Protein AF-A0A7X8HR32-F1 (afdb_monomer)

Foldseek 3Di:
DPPPDPLVVLVVVLVVCVVCVVVDDPVCNVVSVVVSVVSVVVSVVVVVVVVVVPPPPPDCPDDDDDDFPLVVLVVVLVVVVVVLVPPDCPCVVCVVVVVVVNVVSVLVSVLVNLCRVPVCLLVDLVSLVVSLVSNCVPDDPVVSVVSVVVSVVVVVVNVPDDDD

Radius of gyration: 27.36 Å; Cα contacts (8 Å, |Δi|>4): 52; chains: 1; bounding box: 66×44×70 Å

Mean predicted aligned error: 16.66 Å

pLDDT: mean 74.97, std 13.84, range [36.94, 95.81]

Solvent-accessible surface area (backbone atoms only — not comparable to full-atom values): 9835 Å² total; per-residue (Å²): 134,93,75,84,76,59,59,72,64,50,52,51,52,52,52,51,47,66,69,53,49,83,77,50,65,74,85,49,48,66,59,52,52,52,51,52,54,52,51,54,50,49,55,51,50,49,54,52,52,52,57,66,66,54,72,82,66,88,63,91,82,74,83,82,90,65,98,45,57,47,61,49,51,50,54,54,52,49,56,54,50,53,54,64,70,68,54,75,90,78,60,80,83,50,54,65,61,49,53,55,49,49,53,54,48,51,40,53,54,59,45,44,36,56,48,61,74,33,76,60,30,82,75,32,77,69,38,46,49,56,42,44,56,46,67,39,59,95,54,56,71,78,57,38,51,54,52,51,50,53,51,52,51,54,49,51,57,52,76,70,47,80,88,125

Secondary structure (DSSP, 8-state):
------HHHHHHHHHHHHHHGGGS-GGGHHHHHHHHHHHHHHHHHHHHHHHHH--------SPPP-SSHHHHHHHHHHHHHHHHHHS-TT-TTSHHHHHHHHHHHHHHHHHHHHHHH-GGGGGSHHHHHHHHHHHHTT--HHHHHHHHHHHHHHHHHHHTS---

Structure (mmCIF, N/CA/C/O backbone):
data_AF-A0A7X8HR32-F1
#
_entry.id   AF-A0A7X8HR32-F1
#
loop_
_atom_site.group_PDB
_atom_site.id
_atom_site.type_symbol
_atom_site.label_atom_id
_atom_site.label_alt_id
_atom_site.label_comp_id
_atom_site.label_asym_id
_atom_site.label_entity_id
_atom_site.label_seq_id
_atom_site.pdbx_PDB_ins_code
_atom_site.Cartn_x
_atom_site.Cartn_y
_atom_site.Cartn_z
_atom_site.occupancy
_atom_site.B_iso_or_equiv
_atom_site.auth_seq_id
_atom_site.auth_comp_id
_atom_site.auth_asym_id
_atom_site.auth_atom_id
_atom_site.pdbx_PDB_model_num
ATOM 1 N N . MET A 1 1 ? 22.978 -17.941 -15.665 1.00 37.44 1 MET A N 1
ATOM 2 C CA . MET A 1 1 ? 23.272 -16.498 -15.813 1.00 37.44 1 MET A CA 1
ATOM 3 C C . MET A 1 1 ? 22.385 -15.716 -14.851 1.00 37.44 1 MET A C 1
ATOM 5 O O . MET A 1 1 ? 21.182 -15.670 -15.068 1.00 37.44 1 MET A O 1
ATOM 9 N N . LYS A 1 2 ? 22.943 -15.162 -13.765 1.00 42.12 2 LYS A N 1
ATOM 10 C CA . LYS A 1 2 ? 22.246 -14.190 -12.903 1.00 42.12 2 LYS A CA 1
ATOM 11 C C . LYS A 1 2 ? 22.289 -12.828 -13.604 1.00 42.12 2 LYS A C 1
ATOM 13 O O . LYS A 1 2 ? 23.209 -12.053 -13.385 1.00 42.12 2 LYS A O 1
ATOM 18 N N . GLY A 1 3 ? 21.352 -12.585 -14.514 1.00 53.69 3 GLY A N 1
ATOM 19 C CA . GLY A 1 3 ? 21.082 -11.243 -15.023 1.00 53.69 3 GLY A CA 1
ATOM 20 C C . GLY A 1 3 ? 19.914 -10.682 -14.232 1.00 53.69 3 GLY A C 1
ATOM 21 O O . GLY A 1 3 ? 18.776 -10.970 -14.582 1.00 53.69 3 GLY A O 1
ATOM 22 N N . ASN A 1 4 ? 20.186 -9.978 -13.133 1.00 67.25 4 ASN A N 1
ATOM 23 C CA . ASN A 1 4 ? 19.127 -9.305 -12.388 1.00 67.25 4 ASN A CA 1
ATOM 24 C C . ASN A 1 4 ? 18.669 -8.110 -13.236 1.00 67.25 4 ASN A C 1
ATOM 26 O O . ASN A 1 4 ? 19.478 -7.228 -13.530 1.00 67.25 4 ASN A O 1
ATOM 30 N N . ILE A 1 5 ? 17.430 -8.131 -13.731 1.00 70.62 5 ILE A N 1
ATOM 31 C CA . ILE A 1 5 ? 16.900 -7.024 -14.529 1.00 70.62 5 ILE A CA 1
ATOM 32 C C . ILE A 1 5 ? 16.500 -5.928 -13.551 1.00 70.62 5 ILE A C 1
ATOM 34 O O . ILE A 1 5 ? 15.572 -6.106 -12.770 1.00 70.62 5 ILE A O 1
ATOM 38 N N . ASP A 1 6 ? 17.169 -4.780 -13.621 1.00 84.50 6 ASP A N 1
ATOM 39 C CA . ASP A 1 6 ? 16.741 -3.598 -12.879 1.00 84.50 6 ASP A CA 1
ATOM 40 C C . ASP A 1 6 ? 15.460 -3.039 -13.520 1.00 84.50 6 ASP A C 1
ATOM 42 O O . ASP A 1 6 ? 15.493 -2.337 -14.542 1.00 84.50 6 ASP A O 1
ATOM 46 N N . ILE A 1 7 ? 14.313 -3.430 -12.961 1.00 85.56 7 ILE A N 1
ATOM 47 C CA . ILE A 1 7 ? 12.989 -3.069 -13.471 1.00 85.56 7 ILE A CA 1
ATOM 48 C C . ILE A 1 7 ? 12.773 -1.543 -13.433 1.00 85.56 7 ILE A C 1
ATOM 50 O O . ILE A 1 7 ? 12.407 -0.995 -14.482 1.00 85.56 7 ILE A O 1
ATOM 54 N N . PRO A 1 8 ? 13.040 -0.822 -12.319 1.00 85.56 8 PRO A N 1
ATOM 55 C CA . PRO A 1 8 ? 12.886 0.635 -12.267 1.00 85.56 8 PRO A CA 1
ATOM 56 C C . PRO A 1 8 ? 13.692 1.381 -13.338 1.00 85.56 8 PRO A C 1
ATOM 58 O O . PRO A 1 8 ? 13.142 2.210 -14.075 1.00 85.56 8 PRO A O 1
ATOM 61 N N . ILE A 1 9 ? 14.981 1.062 -13.485 1.00 87.50 9 ILE A N 1
ATOM 62 C CA . ILE A 1 9 ? 15.851 1.722 -14.464 1.00 87.50 9 ILE A CA 1
ATOM 63 C C . ILE A 1 9 ? 15.400 1.397 -15.892 1.00 87.50 9 ILE A C 1
ATOM 65 O O . ILE A 1 9 ? 15.378 2.278 -16.760 1.00 87.50 9 ILE A O 1
ATOM 69 N N . THR A 1 10 ? 15.013 0.149 -16.158 1.00 87.62 10 THR A N 1
ATOM 70 C CA . THR A 1 10 ? 14.585 -0.281 -17.498 1.00 87.62 10 THR A CA 1
ATOM 71 C C . THR A 1 10 ? 13.274 0.393 -17.913 1.00 87.62 10 THR A C 1
ATOM 73 O O . THR A 1 10 ? 13.163 0.875 -19.044 1.00 87.62 10 THR A O 1
ATOM 76 N N . LEU A 1 11 ? 12.308 0.524 -16.998 1.00 90.88 11 LEU A N 1
ATOM 77 C CA . LEU A 1 11 ? 11.069 1.271 -17.236 1.00 90.88 11 LEU A CA 1
ATOM 78 C C . LEU A 1 11 ? 11.337 2.752 -17.532 1.00 90.88 11 LEU A C 1
ATOM 80 O O . LEU A 1 11 ? 10.715 3.325 -18.433 1.00 90.88 11 LEU A O 1
ATOM 84 N N . ASN A 1 12 ? 12.293 3.367 -16.830 1.00 90.56 12 ASN A N 1
ATOM 85 C CA . ASN A 1 12 ? 12.684 4.747 -17.102 1.00 90.56 12 ASN A CA 1
ATOM 86 C C . ASN A 1 12 ? 13.273 4.903 -18.518 1.00 90.56 12 ASN A C 1
ATOM 88 O O . ASN A 1 12 ? 12.881 5.807 -19.257 1.00 90.56 12 ASN A O 1
ATOM 92 N N . LYS A 1 13 ? 14.140 3.977 -18.950 1.00 91.69 13 LYS A N 1
ATOM 93 C CA . LYS A 1 13 ? 14.691 3.968 -20.319 1.00 91.69 13 LYS A CA 1
ATOM 94 C C . LYS A 1 13 ? 13.598 3.809 -21.381 1.00 91.69 13 LYS A C 1
ATOM 96 O O . LYS A 1 13 ? 13.599 4.555 -22.357 1.00 91.69 13 LYS A O 1
ATOM 101 N N . ILE A 1 14 ? 12.629 2.913 -21.172 1.00 93.56 14 ILE A N 1
ATOM 102 C CA . ILE A 1 14 ? 11.459 2.755 -22.058 1.00 93.56 14 ILE A CA 1
ATOM 103 C C . ILE A 1 14 ? 10.684 4.072 -22.180 1.00 93.56 14 ILE A C 1
ATOM 105 O O . ILE A 1 14 ? 10.334 4.482 -23.287 1.00 93.56 14 ILE A O 1
ATOM 109 N N . ARG A 1 15 ? 10.438 4.761 -21.057 1.00 95.75 15 ARG A N 1
ATOM 110 C CA . ARG A 1 15 ? 9.725 6.047 -21.037 1.00 95.75 15 ARG A CA 1
ATOM 111 C C . ARG A 1 15 ? 10.462 7.115 -21.843 1.00 95.75 15 ARG A C 1
ATOM 113 O O . ARG A 1 15 ? 9.834 7.813 -22.637 1.00 95.75 15 ARG A O 1
ATOM 120 N N . VAL A 1 16 ? 11.779 7.222 -21.667 1.00 93.62 16 VAL A N 1
ATOM 121 C CA . VAL A 1 16 ? 12.616 8.157 -22.431 1.00 93.62 16 VAL A CA 1
ATOM 122 C C . VAL A 1 16 ? 12.545 7.837 -23.921 1.00 93.62 16 VAL A C 1
ATOM 124 O O . VAL A 1 16 ? 12.231 8.729 -24.704 1.00 93.62 16 VAL A O 1
ATOM 127 N N . VAL A 1 17 ? 12.738 6.572 -24.311 1.00 94.06 17 VAL A N 1
ATOM 128 C CA . VAL A 1 17 ? 12.683 6.137 -25.717 1.00 94.06 17 VAL A CA 1
ATOM 129 C C . VAL A 1 17 ? 11.317 6.416 -26.344 1.00 94.06 17 VAL A C 1
ATOM 131 O O . VAL A 1 17 ? 11.268 6.912 -27.461 1.00 94.06 17 VAL A O 1
ATOM 134 N N . LYS A 1 18 ? 10.202 6.190 -25.639 1.00 94.75 18 LYS A N 1
ATOM 135 C CA . LYS A 1 18 ? 8.861 6.553 -26.138 1.00 94.75 18 LYS A CA 1
ATOM 136 C C . LYS A 1 18 ? 8.680 8.061 -26.328 1.00 94.75 18 LYS A C 1
ATOM 138 O O . LYS A 1 18 ? 7.942 8.468 -27.218 1.00 94.75 18 LYS A O 1
ATOM 143 N N . ARG A 1 19 ? 9.344 8.884 -25.509 1.00 95.81 19 ARG A N 1
ATOM 144 C CA . ARG A 1 19 ? 9.278 10.350 -25.595 1.00 95.81 19 ARG A CA 1
ATOM 145 C C . ARG A 1 19 ? 10.095 10.897 -26.761 1.00 95.81 19 ARG A C 1
ATOM 147 O O . ARG A 1 19 ? 9.628 11.797 -27.445 1.00 95.81 19 ARG A O 1
ATOM 154 N N . ILE A 1 20 ? 11.298 10.362 -26.977 1.00 94.81 20 ILE A N 1
ATOM 155 C CA . ILE A 1 20 ? 12.184 10.810 -28.063 1.00 94.81 20 ILE A CA 1
ATOM 156 C C . ILE A 1 20 ? 11.903 10.094 -29.391 1.00 94.81 20 ILE A C 1
ATOM 158 O O . ILE A 1 20 ? 12.216 10.622 -30.450 1.00 94.81 20 ILE A O 1
ATOM 162 N N . GLY A 1 21 ? 11.294 8.908 -29.344 1.00 89.88 21 GLY A N 1
ATOM 163 C CA . GLY A 1 21 ? 11.046 8.026 -30.484 1.00 89.88 21 GLY A CA 1
ATOM 164 C C . GLY A 1 21 ? 10.331 8.682 -31.669 1.00 89.88 21 GLY A C 1
ATOM 165 O O . GLY A 1 21 ? 10.781 8.474 -32.789 1.00 89.88 21 GLY A O 1
ATOM 166 N N . PRO A 1 22 ? 9.292 9.518 -31.468 1.00 95.12 22 PRO A N 1
ATOM 167 C CA . PRO A 1 22 ? 8.626 10.226 -32.565 1.00 95.12 22 PRO A CA 1
ATOM 168 C C . PRO A 1 22 ? 9.516 11.207 -33.342 1.00 95.12 22 PRO A C 1
ATOM 170 O O . PRO A 1 22 ? 9.154 11.597 -34.448 1.00 95.12 22 PRO A O 1
ATOM 173 N N . TYR A 1 23 ? 10.651 11.624 -32.768 1.00 95.56 23 TYR A N 1
ATOM 174 C CA . TYR A 1 23 ? 11.611 12.528 -33.406 1.00 95.56 23 TYR A CA 1
ATOM 175 C C . TYR A 1 23 ? 12.698 11.783 -34.199 1.00 95.56 23 TYR A C 1
ATOM 177 O O . TYR A 1 23 ? 13.524 12.425 -34.847 1.00 95.56 23 TYR A O 1
ATOM 185 N N . PHE A 1 24 ? 12.722 10.444 -34.160 1.00 92.44 24 PHE A N 1
ATOM 186 C CA . PHE A 1 24 ? 13.627 9.650 -34.990 1.00 92.44 24 PHE A CA 1
ATOM 187 C C . PHE A 1 24 ? 13.150 9.605 -36.452 1.00 92.44 24 PHE A C 1
ATOM 189 O O . PHE A 1 24 ? 11.958 9.758 -36.730 1.00 92.44 24 PHE A O 1
ATOM 196 N N . PRO A 1 25 ? 14.055 9.357 -37.416 1.00 95.25 25 PRO A N 1
ATOM 197 C CA . PRO A 1 25 ? 13.654 9.105 -38.794 1.00 95.25 25 PRO A CA 1
ATOM 198 C C . PRO A 1 25 ? 12.705 7.899 -38.888 1.00 95.25 25 PRO A C 1
ATOM 200 O O . PRO A 1 25 ? 12.881 6.892 -38.195 1.00 95.25 25 PRO A O 1
ATOM 203 N N . ARG A 1 26 ? 11.703 7.983 -39.776 1.00 93.12 26 ARG A N 1
ATOM 204 C CA . ARG A 1 26 ? 10.608 6.993 -39.872 1.00 93.12 26 ARG A CA 1
ATOM 205 C C . ARG A 1 26 ? 11.091 5.562 -40.109 1.00 93.12 26 ARG A C 1
ATOM 207 O O . ARG A 1 26 ? 10.453 4.622 -39.643 1.00 93.12 26 ARG A O 1
ATOM 214 N N . GLU A 1 27 ? 12.212 5.398 -40.801 1.00 94.38 27 GLU A N 1
ATOM 215 C CA . GLU A 1 27 ? 12.866 4.107 -41.051 1.00 94.38 27 GLU A CA 1
ATOM 216 C C . GLU A 1 27 ? 13.273 3.359 -39.771 1.00 94.38 27 GLU A C 1
ATOM 218 O O . GLU A 1 27 ? 13.280 2.129 -39.758 1.00 94.38 27 GLU A O 1
ATOM 223 N N . PHE A 1 28 ? 13.530 4.071 -38.668 1.00 91.44 28 PHE A N 1
ATOM 224 C CA . PHE A 1 28 ? 13.880 3.460 -37.384 1.00 91.44 28 PHE A CA 1
ATOM 225 C C . PHE A 1 28 ? 12.658 3.069 -36.548 1.00 91.44 28 PHE A C 1
ATOM 227 O O . PHE A 1 28 ? 12.782 2.238 -35.644 1.00 91.44 28 PHE A O 1
ATOM 234 N N . HIS A 1 29 ? 11.466 3.604 -36.842 1.00 91.69 29 HIS A N 1
ATOM 235 C CA . HIS A 1 29 ? 10.257 3.334 -36.056 1.00 91.69 29 HIS A CA 1
ATOM 236 C C . HIS A 1 29 ? 9.926 1.837 -35.923 1.00 91.69 29 HIS A C 1
ATOM 238 O O . HIS A 1 29 ? 9.623 1.411 -34.807 1.00 91.69 29 HIS A O 1
ATOM 244 N N . PRO A 1 30 ? 10.004 0.999 -36.980 1.00 94.44 30 PRO A N 1
ATOM 245 C CA . PRO A 1 30 ? 9.709 -0.428 -36.856 1.00 94.44 30 PRO A CA 1
ATOM 246 C C . PRO A 1 30 ? 10.642 -1.139 -35.869 1.00 94.44 30 PRO A C 1
ATOM 248 O O . PRO A 1 30 ? 10.189 -1.943 -35.052 1.00 94.44 30 PRO A O 1
ATOM 251 N N . ILE A 1 31 ? 11.937 -0.813 -35.907 1.00 93.94 31 ILE A N 1
ATOM 252 C CA . ILE A 1 31 ? 12.955 -1.415 -35.037 1.00 93.94 31 ILE A CA 1
ATOM 253 C C . ILE A 1 31 ? 12.769 -0.935 -33.595 1.00 93.94 31 ILE A C 1
ATOM 255 O O . ILE A 1 31 ? 12.774 -1.754 -32.672 1.00 93.94 31 ILE A O 1
ATOM 259 N N . LEU A 1 32 ? 12.544 0.368 -33.397 1.00 92.19 32 LEU A N 1
ATOM 260 C CA . LEU A 1 32 ? 12.294 0.961 -32.082 1.00 92.19 32 LEU A CA 1
ATOM 261 C C . LEU A 1 32 ? 11.041 0.365 -31.434 1.00 92.19 32 LEU A C 1
ATOM 263 O O . LEU A 1 32 ? 11.100 -0.111 -30.302 1.00 92.19 32 LEU A O 1
ATOM 267 N N . ASN A 1 33 ? 9.931 0.300 -32.170 1.00 93.31 33 ASN A N 1
ATOM 268 C CA . ASN A 1 33 ? 8.677 -0.254 -31.665 1.00 93.31 33 ASN A CA 1
ATOM 269 C C . ASN A 1 33 ? 8.804 -1.742 -31.335 1.00 93.31 33 ASN A C 1
ATOM 271 O O . ASN A 1 33 ? 8.356 -2.177 -30.275 1.00 93.31 33 ASN A O 1
ATOM 275 N N . LYS A 1 34 ? 9.460 -2.528 -32.197 1.00 95.06 34 LYS A N 1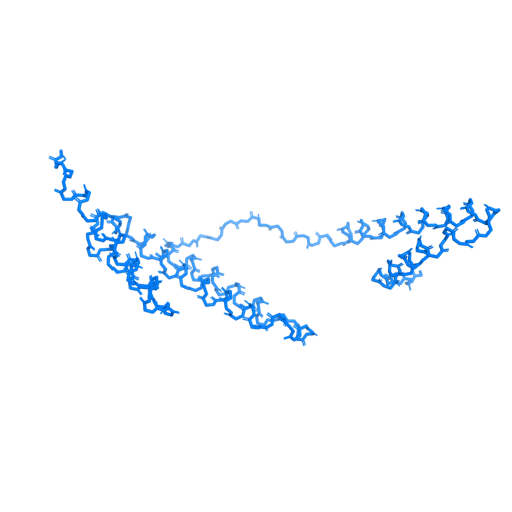
ATOM 276 C CA . LYS A 1 34 ? 9.698 -3.952 -31.930 1.00 95.06 34 LYS A CA 1
ATOM 277 C C . LYS A 1 34 ? 10.539 -4.147 -30.666 1.00 95.06 34 LYS A C 1
ATOM 279 O O . LYS A 1 34 ? 10.193 -4.974 -29.826 1.00 95.06 34 LYS A O 1
ATOM 284 N N . SER A 1 35 ? 11.594 -3.353 -30.503 1.00 93.06 35 SER A N 1
ATOM 285 C CA . SER A 1 35 ? 12.476 -3.398 -29.330 1.00 93.06 35 SER A CA 1
ATOM 286 C C . SER A 1 35 ? 11.747 -2.996 -28.045 1.00 93.06 35 SER A C 1
ATOM 288 O O . SER A 1 35 ? 11.904 -3.661 -27.019 1.00 93.06 35 SER A O 1
ATOM 290 N N . LEU A 1 36 ? 10.896 -1.967 -28.106 1.00 94.31 36 LEU A N 1
ATOM 291 C CA . LEU A 1 36 ? 10.044 -1.547 -26.991 1.00 94.31 36 LEU A CA 1
ATOM 292 C C . LEU A 1 36 ? 9.086 -2.668 -26.570 1.00 94.31 36 LEU A C 1
ATOM 294 O O . LEU A 1 36 ? 9.050 -3.032 -25.397 1.00 94.31 36 LEU A O 1
ATOM 298 N N . VAL A 1 37 ? 8.371 -3.268 -27.527 1.00 94.62 37 VAL A N 1
ATOM 299 C CA . VAL A 1 37 ? 7.419 -4.358 -27.256 1.00 94.62 37 VAL A CA 1
ATOM 300 C C . VAL A 1 37 ? 8.117 -5.579 -26.660 1.00 94.62 37 VAL A C 1
ATOM 302 O O . VAL A 1 37 ? 7.609 -6.173 -25.710 1.00 94.62 37 VAL A O 1
ATOM 305 N N . ILE A 1 38 ? 9.278 -5.968 -27.196 1.00 94.81 38 ILE A N 1
ATOM 306 C CA . ILE A 1 38 ? 10.046 -7.107 -26.673 1.00 94.81 38 ILE A CA 1
ATOM 307 C C . ILE A 1 38 ? 10.492 -6.829 -25.236 1.00 94.81 38 ILE A C 1
ATOM 309 O O . ILE A 1 38 ? 10.263 -7.660 -24.359 1.00 94.81 38 ILE A O 1
ATOM 313 N N . THR A 1 39 ? 11.072 -5.655 -24.979 1.00 91.94 39 THR A N 1
ATOM 314 C CA . THR A 1 39 ? 11.556 -5.286 -23.640 1.00 91.94 39 THR A CA 1
ATOM 315 C C . THR A 1 39 ? 10.418 -5.269 -22.618 1.00 91.94 39 THR A C 1
ATOM 317 O O . THR A 1 39 ? 10.556 -5.834 -21.535 1.00 91.94 39 THR A O 1
ATOM 320 N N . GLU A 1 40 ? 9.258 -4.704 -22.962 1.00 91.25 40 GLU A N 1
ATOM 321 C CA . GLU A 1 40 ? 8.087 -4.706 -22.074 1.00 91.25 40 GLU A CA 1
ATOM 322 C C . GLU A 1 40 ? 7.578 -6.119 -21.765 1.00 91.25 40 GLU A C 1
ATOM 324 O O . GLU A 1 40 ? 7.195 -6.407 -20.630 1.00 91.25 40 GLU A O 1
ATOM 329 N N . ARG A 1 41 ? 7.596 -7.025 -22.750 1.00 93.06 41 ARG A N 1
ATOM 330 C CA . ARG A 1 41 ? 7.223 -8.432 -22.536 1.00 93.06 41 ARG A CA 1
ATOM 331 C C . ARG A 1 41 ? 8.203 -9.146 -21.609 1.00 93.06 41 ARG A C 1
ATOM 333 O O . ARG A 1 41 ? 7.756 -9.903 -20.754 1.00 93.06 41 ARG A O 1
ATOM 340 N N . ILE A 1 42 ? 9.505 -8.884 -21.741 1.00 91.12 42 ILE A N 1
ATOM 341 C CA . ILE A 1 42 ? 10.538 -9.456 -20.863 1.00 91.12 42 ILE A CA 1
ATOM 342 C C . ILE A 1 42 ? 10.334 -8.995 -19.417 1.00 91.12 42 ILE A C 1
ATOM 344 O O . ILE A 1 42 ? 10.355 -9.828 -18.518 1.00 91.12 42 ILE A O 1
ATOM 348 N N . ILE A 1 43 ? 10.073 -7.702 -19.191 1.00 88.88 43 ILE A N 1
ATOM 349 C CA . ILE A 1 43 ? 9.783 -7.155 -17.853 1.00 88.88 43 ILE A CA 1
ATOM 350 C C . ILE A 1 43 ? 8.588 -7.872 -17.216 1.00 88.88 43 ILE A C 1
ATOM 352 O O . ILE A 1 43 ? 8.663 -8.314 -16.073 1.00 88.88 43 ILE A O 1
ATOM 356 N N . ARG A 1 44 ? 7.489 -8.035 -17.964 1.00 87.81 44 ARG A N 1
ATOM 357 C CA . ARG A 1 44 ? 6.293 -8.731 -17.462 1.00 87.81 44 ARG A CA 1
ATOM 358 C C . ARG A 1 44 ? 6.566 -10.203 -17.163 1.00 87.81 44 ARG A C 1
ATOM 360 O O . ARG A 1 44 ? 6.149 -10.695 -16.120 1.00 87.81 44 ARG A O 1
ATOM 367 N N . ALA A 1 45 ? 7.279 -10.892 -18.052 1.00 87.44 45 ALA A N 1
ATOM 368 C CA . ALA A 1 45 ? 7.659 -12.284 -17.847 1.00 87.44 45 ALA A CA 1
ATOM 369 C C . ALA A 1 45 ? 8.569 -12.448 -16.621 1.00 87.44 45 ALA A C 1
ATOM 371 O O . ALA A 1 45 ? 8.395 -13.398 -15.866 1.00 87.44 45 ALA A O 1
ATOM 372 N N . HIS A 1 46 ? 9.490 -11.508 -16.384 1.00 85.50 46 HIS A N 1
ATOM 373 C CA . HIS A 1 46 ? 10.332 -11.502 -15.190 1.00 85.50 46 HIS A CA 1
ATOM 374 C C . HIS A 1 46 ? 9.491 -11.426 -13.914 1.00 85.50 46 HIS A C 1
ATOM 376 O O . HIS A 1 46 ? 9.655 -12.276 -13.046 1.00 85.50 46 HIS A O 1
ATOM 382 N N . GLY A 1 47 ? 8.543 -10.485 -13.836 1.00 80.69 47 GLY A N 1
ATOM 383 C CA . GLY A 1 47 ? 7.647 -10.369 -12.680 1.00 80.69 47 GLY A CA 1
ATOM 384 C C . GLY A 1 47 ? 6.789 -11.620 -12.455 1.00 80.69 47 GLY A C 1
ATOM 385 O O . GLY A 1 47 ? 6.610 -12.053 -11.323 1.00 80.69 47 GLY A O 1
ATOM 386 N N . MET A 1 48 ? 6.317 -12.267 -13.526 1.00 83.00 48 MET A N 1
ATOM 387 C CA . MET A 1 48 ? 5.585 -13.538 -13.416 1.00 83.00 48 MET A CA 1
ATOM 388 C C . MET A 1 48 ? 6.469 -14.688 -12.919 1.00 83.00 48 MET A C 1
ATOM 390 O O . MET A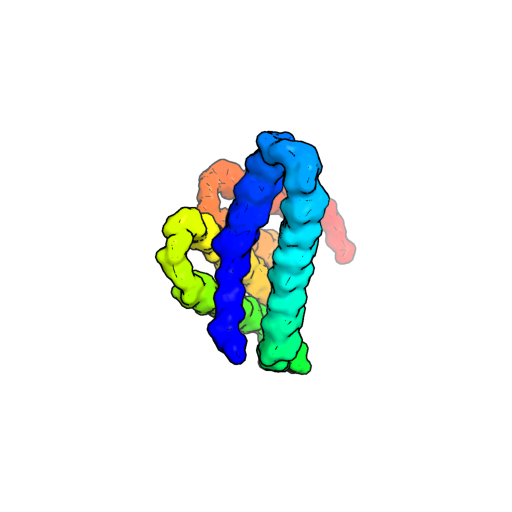 1 48 ? 6.037 -15.488 -12.097 1.00 83.00 48 MET A O 1
ATOM 394 N N . ILE A 1 49 ? 7.707 -14.788 -13.409 1.00 83.38 49 ILE A N 1
ATOM 395 C CA . ILE A 1 49 ? 8.661 -15.813 -12.963 1.00 83.38 49 ILE A CA 1
ATOM 3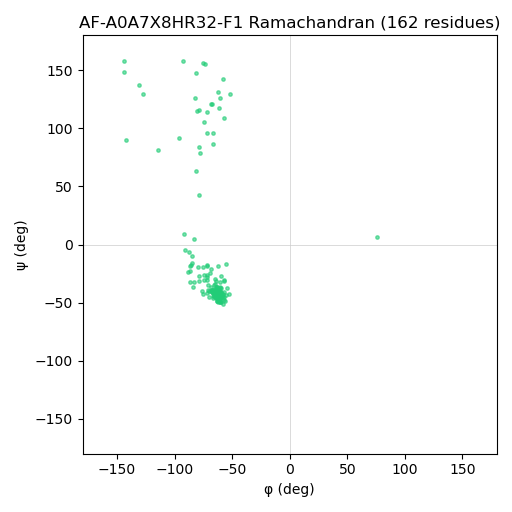96 C C . ILE A 1 49 ? 9.032 -15.592 -11.498 1.00 83.38 49 ILE A C 1
ATOM 398 O O . ILE A 1 49 ? 9.153 -16.557 -10.751 1.00 83.38 49 ILE A O 1
ATOM 402 N N . GLU A 1 50 ? 9.224 -14.341 -11.095 1.00 76.69 50 GLU A N 1
ATOM 403 C CA . GLU A 1 50 ? 9.479 -13.970 -9.708 1.00 76.69 50 GLU A CA 1
ATOM 404 C C . GLU A 1 50 ? 8.306 -14.371 -8.811 1.00 76.69 50 GLU A C 1
ATOM 406 O O . GLU A 1 50 ? 8.523 -15.046 -7.811 1.00 76.69 50 GLU A O 1
ATOM 411 N N . PHE A 1 51 ? 7.072 -14.079 -9.224 1.00 73.56 51 PHE A N 1
ATOM 412 C CA . PHE A 1 51 ? 5.863 -14.501 -8.516 1.00 73.56 51 PHE A CA 1
ATOM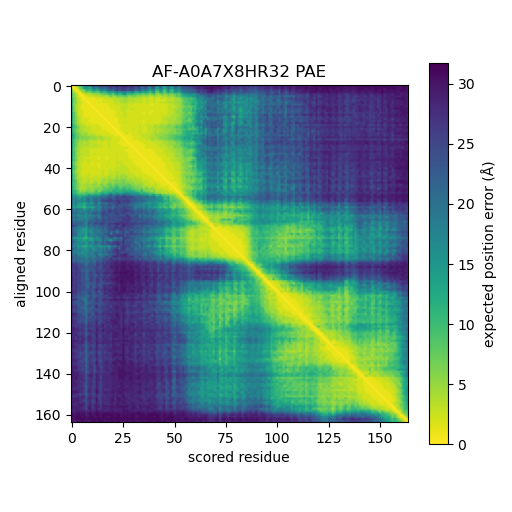 413 C C . PHE A 1 51 ? 5.758 -16.028 -8.366 1.00 73.56 51 PHE A C 1
ATOM 415 O O . PHE A 1 51 ? 5.464 -16.519 -7.286 1.00 73.56 51 PHE A O 1
ATOM 422 N N . VAL A 1 52 ? 6.046 -16.799 -9.422 1.00 78.94 52 VAL A N 1
ATOM 423 C CA . VAL A 1 52 ? 5.991 -18.276 -9.370 1.00 78.94 52 VAL A CA 1
ATOM 424 C C . VAL A 1 52 ? 7.136 -18.880 -8.545 1.00 78.94 52 VAL A C 1
ATOM 426 O O . VAL A 1 52 ? 6.979 -19.953 -7.966 1.00 78.94 52 VAL A O 1
ATOM 429 N N . LYS A 1 53 ? 8.307 -18.231 -8.509 1.00 74.00 53 LYS A N 1
ATOM 430 C CA . LYS A 1 53 ? 9.475 -18.711 -7.751 1.00 74.00 53 LYS A CA 1
ATOM 431 C C . LYS A 1 53 ? 9.343 -18.505 -6.248 1.00 74.00 53 LYS A C 1
ATOM 433 O O . LYS A 1 53 ? 9.902 -19.304 -5.503 1.00 74.00 53 LYS A O 1
ATOM 438 N N . HIS A 1 54 ? 8.634 -17.470 -5.813 1.00 66.00 54 HIS A N 1
ATOM 439 C CA . HIS A 1 54 ? 8.292 -17.287 -4.407 1.00 66.00 54 HIS A CA 1
ATOM 440 C C . HIS A 1 54 ? 7.118 -18.221 -4.068 1.00 66.00 54 HIS A C 1
ATOM 442 O O . HIS A 1 54 ? 5.960 -17.819 -4.068 1.00 66.00 54 HIS A O 1
ATOM 448 N N . GLN A 1 55 ? 7.430 -19.508 -3.865 1.00 56.31 55 GLN A N 1
ATOM 449 C CA . GLN A 1 55 ? 6.454 -20.549 -3.508 1.00 56.31 55 GLN A CA 1
ATOM 450 C C . GLN A 1 55 ? 5.930 -20.417 -2.073 1.00 56.31 55 GLN A C 1
ATOM 452 O O . GLN A 1 55 ? 4.861 -20.946 -1.775 1.00 56.31 55 GLN A O 1
ATOM 457 N N . ASP A 1 56 ? 6.632 -19.672 -1.220 1.00 57.53 56 ASP A N 1
ATOM 458 C CA . ASP A 1 56 ? 6.196 -19.343 0.135 1.00 57.53 56 ASP A CA 1
ATOM 459 C C . ASP A 1 56 ? 5.221 -18.162 0.086 1.00 57.53 56 ASP A C 1
ATOM 461 O O . ASP A 1 56 ? 5.490 -17.064 0.567 1.00 57.53 56 ASP A O 1
ATOM 465 N N . MET A 1 57 ? 4.080 -18.361 -0.570 1.00 57.59 57 MET A N 1
ATOM 466 C CA . MET A 1 57 ? 2.959 -17.460 -0.358 1.00 57.59 57 MET A CA 1
ATOM 467 C C . MET A 1 57 ? 2.362 -17.798 1.008 1.00 57.59 57 MET A C 1
ATOM 469 O O . MET A 1 57 ? 1.713 -18.830 1.179 1.00 57.59 57 MET A O 1
ATOM 473 N N . GLU A 1 58 ? 2.624 -16.941 1.993 1.00 63.59 58 GLU A N 1
ATOM 474 C CA . GLU A 1 58 ? 2.005 -17.004 3.315 1.00 63.59 58 GLU A CA 1
ATOM 475 C C . GLU A 1 58 ? 0.511 -16.692 3.185 1.00 63.59 58 GLU A C 1
ATOM 477 O O . GLU A 1 58 ? 0.055 -15.551 3.265 1.00 63.59 58 GLU A O 1
ATOM 482 N N . TYR A 1 59 ? -0.273 -17.728 2.906 1.00 64.94 59 TYR A N 1
ATOM 483 C CA . TYR A 1 59 ? -1.722 -17.637 2.926 1.00 64.94 59 TYR A CA 1
ATOM 484 C C . TYR A 1 59 ? -2.234 -17.764 4.355 1.00 64.94 59 TYR A C 1
ATOM 486 O O . TYR A 1 59 ? -1.692 -18.517 5.163 1.00 64.94 59 TYR A O 1
ATOM 494 N N . ILE A 1 60 ? -3.342 -17.082 4.642 1.00 73.44 60 ILE A N 1
ATOM 495 C CA . ILE A 1 60 ? -4.090 -17.285 5.883 1.00 73.44 60 ILE A CA 1
ATOM 496 C C . ILE A 1 60 ? -4.679 -18.701 5.831 1.00 73.44 60 ILE A C 1
ATOM 498 O O . ILE A 1 60 ? -5.712 -18.929 5.202 1.00 73.44 60 ILE A O 1
ATOM 502 N N . SER A 1 61 ? -3.983 -19.660 6.438 1.00 70.69 61 SER A N 1
ATOM 503 C CA . SER A 1 61 ? -4.363 -21.074 6.449 1.00 70.69 61 SER A CA 1
ATOM 504 C C . SER A 1 61 ? -5.377 -21.387 7.546 1.00 70.69 61 SER A C 1
ATOM 506 O O . SER A 1 61 ? -6.290 -22.179 7.326 1.00 70.69 61 SER A O 1
ATOM 508 N N . GLU A 1 62 ? -5.258 -20.736 8.705 1.00 73.00 62 GLU A N 1
ATOM 509 C CA . GLU A 1 62 ? -6.108 -20.977 9.871 1.00 73.00 62 GLU A CA 1
ATOM 510 C C . GLU A 1 62 ? -6.402 -19.681 10.638 1.00 73.00 62 GLU A C 1
ATOM 512 O O . GLU A 1 62 ? -5.596 -18.750 10.684 1.00 73.00 62 GLU A O 1
ATOM 517 N N . SER A 1 63 ? -7.587 -19.612 11.253 1.00 75.69 63 SER A N 1
ATOM 518 C CA . SER A 1 63 ? -7.930 -18.512 12.155 1.00 75.69 63 SER A CA 1
ATOM 519 C C . SER A 1 63 ? -7.358 -18.788 13.537 1.00 75.69 63 SER A C 1
ATOM 521 O O . SER A 1 63 ? -7.653 -19.821 14.134 1.00 75.69 63 SER A O 1
ATOM 523 N N . ILE A 1 64 ? -6.596 -17.839 14.076 1.00 80.88 64 ILE A N 1
ATOM 524 C CA . ILE A 1 64 ? -6.144 -17.912 15.464 1.00 80.88 64 ILE A CA 1
ATOM 525 C C . ILE A 1 64 ? -7.374 -17.726 16.376 1.00 80.88 64 ILE A C 1
ATOM 527 O O . ILE A 1 64 ? -8.057 -16.690 16.276 1.00 80.88 64 ILE A O 1
ATOM 531 N N . PRO A 1 65 ? -7.690 -18.703 17.251 1.00 75.94 65 PRO A N 1
ATOM 532 C CA . PRO A 1 65 ? -8.774 -18.559 18.209 1.00 75.94 65 PRO A CA 1
ATOM 533 C C . PRO A 1 65 ? -8.385 -17.488 19.233 1.00 75.94 65 PRO A C 1
ATOM 535 O O . PRO A 1 65 ? -7.363 -17.591 19.903 1.00 75.94 65 PRO A O 1
ATOM 538 N N . ILE A 1 66 ? -9.196 -16.435 19.326 1.00 80.81 66 ILE A N 1
ATOM 539 C CA . ILE A 1 66 ? -9.003 -15.315 20.256 1.00 80.81 66 ILE A CA 1
ATOM 540 C C . ILE A 1 66 ? -10.303 -15.148 21.033 1.00 80.81 66 ILE A C 1
ATOM 542 O O . ILE A 1 66 ? -11.371 -15.073 20.420 1.00 80.81 66 ILE A O 1
ATOM 546 N N . GLU A 1 67 ? -10.200 -15.087 22.361 1.00 77.00 67 GLU A N 1
ATOM 547 C CA . GLU A 1 67 ? -11.334 -15.164 23.289 1.00 77.00 67 GLU A CA 1
ATOM 548 C C . GLU A 1 67 ? -12.304 -13.985 23.172 1.00 77.00 67 GLU A C 1
ATOM 550 O O . GLU A 1 67 ? -13.506 -14.159 23.354 1.00 77.00 67 GLU A O 1
ATOM 555 N N . ASN A 1 68 ? -11.810 -12.777 22.875 1.00 80.00 68 ASN A N 1
ATOM 556 C CA . ASN A 1 68 ? -12.659 -11.592 22.779 1.00 80.00 68 ASN A CA 1
ATOM 557 C C . ASN A 1 68 ? -12.225 -10.608 21.679 1.00 80.00 68 ASN A C 1
ATOM 559 O O . ASN A 1 68 ? -11.076 -10.571 21.231 1.00 80.00 68 ASN A O 1
ATOM 563 N N . GLY A 1 69 ? -13.176 -9.775 21.243 1.00 73.94 69 GLY A N 1
ATOM 564 C CA . GLY A 1 69 ? -12.956 -8.787 20.184 1.00 73.94 69 GLY A CA 1
ATOM 565 C C . GLY A 1 69 ? -11.873 -7.759 20.524 1.00 73.94 69 GLY A C 1
ATOM 566 O O . GLY A 1 69 ? -11.124 -7.351 19.643 1.00 73.94 69 GLY A O 1
ATOM 567 N N . LYS A 1 70 ? -11.718 -7.394 21.802 1.00 75.44 70 LYS A N 1
ATOM 568 C CA . LYS A 1 70 ? -10.699 -6.435 22.254 1.00 75.44 70 LYS A CA 1
ATOM 569 C C . LYS A 1 70 ? -9.274 -6.970 22.078 1.00 75.44 70 LYS A C 1
ATOM 571 O O . LYS A 1 70 ? -8.419 -6.267 21.552 1.00 75.44 70 LYS A O 1
ATOM 576 N N . GLN A 1 71 ? -9.023 -8.216 22.472 1.00 77.62 71 GLN A N 1
ATOM 577 C CA . GLN A 1 71 ? -7.745 -8.895 22.259 1.00 77.62 71 GLN A CA 1
ATOM 578 C C . GLN A 1 71 ? -7.444 -9.009 20.763 1.00 77.62 71 GLN A C 1
ATOM 580 O O . GLN A 1 71 ? -6.324 -8.737 20.343 1.00 77.62 71 GLN A O 1
ATOM 585 N N . ARG A 1 72 ? -8.456 -9.324 19.943 1.00 77.31 72 ARG A N 1
ATOM 586 C CA . ARG A 1 72 ? -8.308 -9.402 18.484 1.00 77.31 72 ARG A CA 1
ATOM 587 C C . ARG A 1 72 ? -7.872 -8.067 17.881 1.00 77.31 72 ARG A C 1
ATOM 589 O O . ARG A 1 72 ? -6.944 -8.048 17.080 1.00 77.31 72 ARG A O 1
ATOM 596 N N . LEU A 1 73 ? -8.487 -6.959 18.297 1.00 77.69 73 LEU A N 1
ATOM 597 C CA . LEU A 1 73 ? -8.086 -5.623 17.846 1.00 77.69 73 LEU A CA 1
ATOM 598 C C . LEU A 1 73 ? -6.675 -5.251 18.306 1.00 77.69 73 LEU A C 1
ATOM 600 O O . LEU A 1 73 ? -5.928 -4.677 17.522 1.00 77.69 73 LEU A O 1
ATOM 604 N N . ASN A 1 74 ? -6.289 -5.608 19.533 1.00 78.38 74 ASN A N 1
ATOM 605 C CA . ASN A 1 74 ? -4.933 -5.358 20.022 1.00 78.38 74 ASN A CA 1
ATOM 606 C C . ASN A 1 74 ? -3.885 -6.108 19.189 1.00 78.38 74 ASN A C 1
ATOM 608 O O . ASN A 1 74 ? -2.888 -5.513 18.797 1.00 78.38 74 ASN A O 1
ATOM 612 N N . HIS A 1 75 ? -4.124 -7.382 18.859 1.00 82.00 75 HIS A N 1
ATOM 613 C CA . HIS A 1 75 ? -3.221 -8.144 17.991 1.00 82.00 75 HIS A CA 1
ATOM 614 C C . HIS A 1 75 ? -3.101 -7.529 16.592 1.00 82.00 75 HIS A C 1
ATOM 616 O O . HIS A 1 75 ? -1.993 -7.414 16.077 1.00 82.00 75 HIS A O 1
ATOM 622 N N . ILE A 1 76 ? -4.218 -7.086 16.005 1.00 79.44 76 ILE A N 1
ATOM 623 C CA . ILE A 1 76 ? -4.218 -6.396 14.706 1.00 79.44 76 ILE A CA 1
ATOM 624 C C . ILE A 1 76 ? -3.444 -5.074 14.796 1.00 79.44 76 ILE A C 1
ATOM 626 O O . ILE A 1 76 ? -2.619 -4.790 13.933 1.00 79.44 76 ILE A O 1
ATOM 630 N N . SER A 1 77 ? -3.683 -4.281 15.844 1.00 73.81 77 SER A N 1
ATOM 631 C CA . SER A 1 77 ? -3.003 -2.999 16.051 1.00 73.81 77 SER A CA 1
ATOM 632 C C . SER A 1 77 ? -1.495 -3.177 16.175 1.00 73.81 77 SER A C 1
ATOM 634 O O . SER A 1 77 ? -0.750 -2.438 15.542 1.00 73.81 77 SER A O 1
ATOM 636 N N . ASN A 1 78 ? -1.061 -4.155 16.971 1.00 79.31 78 ASN A N 1
ATOM 637 C CA . ASN A 1 78 ? 0.354 -4.412 17.213 1.00 79.31 78 ASN A CA 1
ATOM 638 C C . ASN A 1 78 ? 1.051 -4.894 15.937 1.00 79.31 78 ASN A C 1
ATOM 640 O O . ASN A 1 78 ? 2.095 -4.363 15.596 1.00 79.31 78 ASN A O 1
ATOM 644 N N . ALA A 1 79 ? 0.437 -5.812 15.181 1.00 78.75 79 ALA A N 1
ATOM 645 C CA . ALA A 1 79 ? 1.006 -6.289 13.919 1.00 78.75 79 ALA A CA 1
ATOM 646 C C . ALA A 1 79 ? 1.183 -5.159 12.887 1.00 78.75 79 ALA A C 1
ATOM 648 O O . ALA A 1 79 ? 2.198 -5.096 12.201 1.00 78.75 79 ALA A O 1
ATOM 649 N N . ILE A 1 80 ? 0.213 -4.241 12.792 1.00 71.25 80 ILE A N 1
ATOM 650 C CA . ILE A 1 80 ? 0.322 -3.066 11.914 1.00 71.25 80 ILE A CA 1
ATOM 651 C C . ILE A 1 80 ? 1.411 -2.107 12.415 1.00 71.25 80 ILE A C 1
ATOM 653 O O . ILE A 1 80 ? 2.146 -1.539 11.613 1.00 71.25 80 ILE A O 1
ATOM 657 N N . GLU A 1 81 ? 1.508 -1.901 13.729 1.00 67.94 81 GLU A N 1
ATOM 658 C CA . GLU A 1 81 ? 2.525 -1.041 14.334 1.00 67.94 81 GLU A CA 1
ATOM 659 C C . GLU A 1 81 ? 3.943 -1.587 14.113 1.00 67.94 81 GLU A C 1
ATOM 661 O O . GLU A 1 81 ? 4.821 -0.816 13.731 1.00 67.94 81 GLU A O 1
ATOM 666 N N . ASP A 1 82 ? 4.142 -2.898 14.256 1.00 74.00 82 ASP A N 1
ATOM 667 C CA . ASP A 1 82 ? 5.426 -3.568 14.035 1.00 74.00 82 ASP A CA 1
ATOM 668 C C . ASP A 1 82 ? 5.889 -3.442 12.572 1.00 74.00 82 ASP A C 1
ATOM 670 O O . ASP A 1 82 ? 7.030 -3.051 12.319 1.00 74.00 82 ASP A O 1
ATOM 674 N N . GLU A 1 83 ? 5.000 -3.685 11.603 1.00 64.81 83 GLU A N 1
ATOM 675 C CA . GLU A 1 83 ? 5.315 -3.573 10.169 1.00 64.81 83 GLU A CA 1
ATOM 676 C C . GLU A 1 83 ? 5.686 -2.132 9.777 1.00 64.81 83 GLU A C 1
ATOM 678 O O . GLU A 1 83 ? 6.633 -1.883 9.030 1.00 64.81 83 GLU A O 1
ATOM 683 N N . LEU A 1 84 ? 4.971 -1.147 10.327 1.00 62.97 84 LEU A N 1
ATOM 684 C CA . LEU A 1 84 ? 5.236 0.267 10.059 1.00 62.97 84 LEU A CA 1
ATOM 685 C C . LEU A 1 84 ? 6.528 0.771 10.719 1.00 62.97 84 LEU A C 1
ATOM 687 O O . LEU A 1 84 ? 7.123 1.722 10.213 1.00 62.97 84 LEU A O 1
ATOM 691 N N . GLN A 1 85 ? 6.971 0.160 11.823 1.00 64.94 85 GLN A N 1
ATOM 692 C CA . GLN A 1 85 ? 8.254 0.469 12.468 1.00 64.94 85 GLN A CA 1
ATOM 693 C C . GLN A 1 85 ? 9.450 -0.177 11.755 1.00 64.94 85 GLN A C 1
ATOM 695 O O . GLN A 1 85 ? 10.557 0.356 11.826 1.00 64.94 85 GLN A O 1
ATOM 700 N N . GLN A 1 86 ? 9.238 -1.301 11.066 1.00 61.97 86 GLN A N 1
ATOM 701 C CA . GLN A 1 86 ? 10.267 -2.004 10.291 1.00 61.97 86 GLN A CA 1
ATOM 702 C C . GLN A 1 86 ? 10.445 -1.452 8.863 1.00 61.97 86 GLN A C 1
ATOM 704 O O . GLN A 1 86 ? 11.415 -1.802 8.190 1.00 61.97 86 GLN A O 1
ATOM 709 N N . GLY A 1 87 ? 9.550 -0.568 8.407 1.00 51.91 87 GLY A N 1
ATOM 710 C CA . GLY A 1 87 ? 9.623 0.090 7.103 1.00 51.91 87 GLY A CA 1
ATOM 711 C C . GLY A 1 87 ? 10.881 0.951 6.936 1.00 51.91 87 GLY A C 1
ATOM 712 O O . GLY A 1 87 ? 11.082 1.936 7.645 1.00 51.91 87 GLY A O 1
ATOM 713 N N . ASP A 1 88 ? 11.713 0.571 5.965 1.00 46.53 88 ASP A N 1
ATOM 714 C CA . ASP A 1 88 ? 12.992 1.194 5.626 1.00 46.53 88 ASP A CA 1
ATOM 715 C C . ASP A 1 88 ? 12.862 2.717 5.410 1.00 46.53 88 ASP A C 1
ATOM 717 O O . ASP A 1 88 ? 12.009 3.211 4.665 1.00 46.53 88 ASP A O 1
ATOM 721 N N . ILE A 1 89 ? 13.736 3.472 6.077 1.00 46.19 89 ILE A N 1
ATOM 722 C CA . ILE A 1 89 ? 13.735 4.937 6.247 1.00 46.19 89 ILE A CA 1
ATOM 723 C C . ILE A 1 89 ? 14.287 5.617 4.970 1.00 46.19 89 ILE A C 1
ATOM 725 O O . ILE A 1 89 ? 15.112 6.527 5.016 1.00 46.19 89 ILE A O 1
ATOM 729 N N . GLY A 1 90 ? 13.879 5.139 3.791 1.00 45.19 90 GLY A N 1
ATOM 730 C CA . GLY A 1 90 ? 14.360 5.612 2.488 1.00 45.19 90 GLY A CA 1
ATOM 731 C C . GLY A 1 90 ? 13.595 6.819 1.938 1.00 45.19 90 GLY A C 1
ATOM 732 O O . GLY A 1 90 ? 14.192 7.685 1.301 1.00 45.19 90 GLY A O 1
ATOM 733 N N . ASP A 1 91 ? 12.297 6.929 2.233 1.00 48.34 91 ASP A N 1
ATOM 734 C CA . ASP A 1 91 ? 11.426 7.992 1.719 1.00 48.34 91 ASP A CA 1
ATOM 735 C C . ASP A 1 91 ? 10.945 8.903 2.859 1.00 48.34 91 ASP A C 1
ATOM 737 O O . ASP A 1 91 ? 9.830 8.810 3.376 1.00 48.34 91 ASP A O 1
ATOM 741 N N . ILE A 1 92 ? 11.814 9.840 3.246 1.00 43.06 92 ILE A N 1
ATOM 742 C CA . ILE A 1 92 ? 11.639 10.799 4.356 1.00 43.06 92 ILE A CA 1
ATOM 743 C C . ILE A 1 92 ? 10.348 11.650 4.229 1.00 43.06 92 ILE A C 1
ATOM 745 O O . ILE A 1 92 ? 9.862 12.182 5.226 1.00 43.06 92 ILE A O 1
ATOM 749 N N . GLY A 1 93 ? 9.723 11.711 3.046 1.00 43.53 93 GLY A N 1
ATOM 750 C CA . GLY A 1 93 ? 8.427 12.367 2.817 1.00 43.53 93 GLY A CA 1
ATOM 751 C C . GLY A 1 93 ? 7.189 11.601 3.316 1.00 43.53 93 GLY A C 1
ATOM 752 O O . GLY A 1 93 ? 6.148 12.223 3.512 1.00 43.53 93 GLY A O 1
ATOM 753 N N . MET A 1 94 ? 7.278 10.287 3.559 1.00 51.00 94 MET A N 1
ATOM 754 C CA . MET A 1 94 ? 6.146 9.463 4.021 1.00 51.00 94 MET A CA 1
ATOM 755 C C . MET A 1 94 ? 5.937 9.482 5.544 1.00 51.00 94 MET A C 1
ATOM 757 O O . MET A 1 94 ? 4.869 9.110 6.022 1.00 51.00 94 MET A O 1
ATOM 761 N N . THR A 1 95 ? 6.911 9.935 6.333 1.00 54.47 95 THR A N 1
ATOM 762 C CA . THR A 1 95 ? 6.917 9.723 7.794 1.00 54.47 95 THR A CA 1
ATOM 763 C C . THR A 1 95 ? 5.814 10.481 8.541 1.00 54.47 95 THR A C 1
ATOM 765 O O . THR A 1 95 ? 5.161 9.900 9.406 1.00 54.47 95 THR A O 1
ATOM 768 N N . LEU A 1 96 ? 5.523 11.739 8.188 1.00 50.94 96 LEU A N 1
ATOM 769 C CA . LEU A 1 96 ? 4.473 12.518 8.865 1.00 50.94 96 LEU A CA 1
ATOM 770 C C . LEU A 1 96 ? 3.062 12.011 8.527 1.00 50.94 96 LEU A C 1
ATOM 772 O O . LEU A 1 96 ? 2.199 11.940 9.401 1.00 50.94 96 LEU A O 1
ATOM 776 N N . GLU A 1 97 ? 2.829 11.627 7.270 1.00 54.41 97 GLU A N 1
ATOM 777 C CA . GLU A 1 97 ? 1.547 11.063 6.841 1.00 54.41 97 GLU A CA 1
ATOM 778 C C . GLU A 1 97 ? 1.311 9.691 7.488 1.00 54.41 97 GLU A C 1
ATOM 780 O O . GLU A 1 97 ? 0.201 9.405 7.938 1.00 54.41 97 GLU A O 1
ATOM 785 N N . THR A 1 98 ? 2.360 8.876 7.614 1.00 58.69 98 THR A N 1
ATOM 786 C CA . THR A 1 98 ? 2.316 7.588 8.315 1.00 58.69 98 THR A CA 1
ATOM 787 C C . THR A 1 98 ? 2.049 7.766 9.810 1.00 58.69 98 THR A C 1
ATOM 789 O O . THR A 1 98 ? 1.153 7.110 10.336 1.00 58.69 98 THR A O 1
ATOM 792 N N . VAL A 1 99 ? 2.709 8.711 10.491 1.00 57.66 99 VAL A N 1
ATOM 793 C CA . VAL A 1 99 ? 2.448 9.012 11.916 1.00 57.66 99 VAL A CA 1
ATOM 794 C C . VAL A 1 99 ? 1.007 9.491 12.140 1.00 57.66 99 VAL A C 1
ATOM 796 O O . VAL A 1 99 ? 0.326 9.021 13.054 1.00 57.66 99 VAL A O 1
ATOM 799 N N . LEU A 1 100 ? 0.491 10.376 11.279 1.00 57.81 100 LEU A N 1
ATOM 800 C CA . LEU A 1 100 ? -0.901 10.837 11.353 1.00 57.81 100 LEU A CA 1
ATOM 801 C C . LEU A 1 100 ? -1.910 9.710 11.063 1.00 57.81 100 LEU A C 1
ATOM 803 O O . LEU A 1 100 ? -2.974 9.669 11.687 1.00 57.81 100 LEU A O 1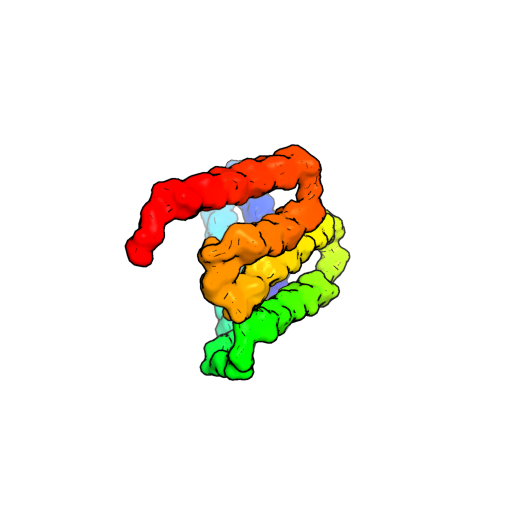
ATOM 807 N N . LYS A 1 101 ? -1.589 8.777 10.156 1.00 66.56 101 LYS A N 1
ATOM 808 C CA . LYS A 1 101 ? -2.399 7.574 9.888 1.00 66.56 101 LYS A CA 1
ATOM 809 C C . LYS A 1 101 ? -2.399 6.608 11.073 1.00 66.56 101 LYS A C 1
ATOM 811 O O . LYS A 1 101 ? -3.463 6.088 11.396 1.00 66.56 101 LYS A O 1
ATOM 816 N N . ILE A 1 102 ? -1.266 6.425 11.754 1.00 69.19 102 ILE A N 1
ATOM 817 C CA . ILE A 1 102 ? -1.158 5.571 12.949 1.00 69.19 102 ILE A CA 1
ATOM 818 C C . ILE A 1 102 ? -2.021 6.121 14.084 1.00 69.19 102 ILE A C 1
ATOM 820 O O . ILE A 1 102 ? -2.812 5.375 14.654 1.00 69.19 102 ILE A O 1
ATOM 824 N N . ASN A 1 103 ? -1.930 7.422 14.380 1.00 66.50 103 ASN A N 1
ATOM 825 C CA . ASN A 1 103 ? -2.757 8.022 15.430 1.00 66.50 103 ASN A CA 1
ATOM 826 C C . ASN A 1 103 ? -4.251 7.876 15.116 1.00 66.50 103 ASN A C 1
ATOM 828 O O . ASN A 1 103 ? -5.010 7.421 15.965 1.00 66.50 103 ASN A O 1
ATOM 832 N N . ARG A 1 104 ? -4.669 8.155 13.874 1.00 70.56 104 ARG A N 1
ATOM 833 C CA . ARG A 1 104 ? -6.068 7.964 13.450 1.00 70.56 104 ARG A CA 1
ATOM 834 C C . ARG A 1 104 ? -6.519 6.506 13.545 1.00 70.56 104 ARG A C 1
ATOM 836 O O . ARG A 1 104 ? -7.642 6.253 13.974 1.00 70.56 104 ARG A O 1
ATOM 843 N N . LEU A 1 105 ? -5.661 5.559 13.173 1.00 71.38 105 LEU A N 1
ATOM 844 C CA . LEU A 1 105 ? -5.944 4.131 13.281 1.00 71.38 105 LEU A CA 1
ATOM 845 C C . LEU A 1 105 ? -6.107 3.706 14.746 1.00 71.38 105 LEU A C 1
ATOM 847 O O . LEU A 1 105 ? -7.089 3.042 15.071 1.00 71.38 105 LEU A O 1
ATOM 851 N N . LYS A 1 106 ? -5.203 4.135 15.636 1.00 73.44 106 LYS A N 1
ATOM 852 C CA . LYS A 1 106 ? -5.293 3.872 17.081 1.00 73.44 106 LYS A CA 1
ATOM 853 C C . LYS A 1 106 ? -6.594 4.426 17.662 1.00 73.44 106 LYS A C 1
ATOM 855 O O . LYS A 1 106 ? -7.288 3.700 18.366 1.00 73.44 106 LYS A O 1
ATOM 860 N N . THR A 1 107 ? -6.983 5.648 17.294 1.00 74.44 107 THR A N 1
ATOM 861 C CA . THR A 1 107 ? -8.266 6.246 17.701 1.00 74.44 107 THR A CA 1
ATOM 862 C C . THR A 1 107 ? -9.469 5.434 17.205 1.00 74.44 107 THR A C 1
ATOM 864 O O . THR A 1 107 ? -10.398 5.179 17.969 1.00 74.44 107 THR A O 1
ATOM 867 N N . MET A 1 108 ? -9.461 4.969 15.950 1.00 74.00 108 MET A N 1
ATOM 868 C CA . MET A 1 108 ? -10.547 4.140 15.402 1.00 74.00 108 MET A CA 1
ATOM 869 C C . MET A 1 108 ? -10.646 2.772 16.088 1.00 74.00 108 MET A C 1
ATOM 871 O O . MET A 1 108 ? -11.743 2.331 16.431 1.00 74.00 108 MET A O 1
ATOM 875 N N . LEU A 1 109 ? -9.513 2.109 16.329 1.00 75.88 109 LEU A N 1
ATOM 876 C CA . LEU A 1 109 ? -9.469 0.821 17.028 1.00 75.88 109 LEU A CA 1
ATOM 877 C C . LEU A 1 109 ? -9.900 0.964 18.493 1.00 75.88 109 LEU A C 1
ATOM 879 O O . LEU A 1 109 ? -10.658 0.133 18.998 1.00 75.88 109 LEU A O 1
ATOM 883 N N . ALA A 1 110 ? -9.493 2.051 19.153 1.00 74.75 110 ALA A N 1
ATOM 884 C CA . ALA A 1 110 ? -9.936 2.387 20.500 1.00 74.75 110 ALA A CA 1
ATOM 885 C C . ALA A 1 110 ? -11.449 2.640 20.564 1.00 74.75 110 ALA A C 1
ATOM 887 O O . ALA A 1 110 ? -12.082 2.215 21.525 1.00 74.75 110 ALA A O 1
ATOM 888 N N . ALA A 1 111 ? -12.048 3.257 19.540 1.00 74.75 111 ALA A N 1
ATOM 889 C CA . ALA A 1 111 ? -13.497 3.465 19.463 1.00 74.75 111 ALA A CA 1
ATOM 890 C C . ALA A 1 111 ? -14.280 2.164 19.189 1.00 74.75 111 ALA A C 1
ATOM 892 O O . ALA A 1 111 ? -15.424 2.024 19.614 1.00 74.75 111 ALA A O 1
ATOM 893 N N . LEU A 1 112 ? -13.668 1.181 18.521 1.00 73.44 112 LEU A N 1
ATOM 894 C CA . LEU A 1 112 ? -14.275 -0.129 18.254 1.00 73.44 112 LEU A CA 1
ATOM 895 C C . LEU A 1 112 ? -14.242 -1.073 19.465 1.00 73.44 112 LEU A C 1
ATOM 897 O O . LEU A 1 112 ? -15.147 -1.892 19.633 1.00 73.44 112 LEU A O 1
ATOM 901 N N . ALA A 1 113 ? -13.229 -0.970 20.329 1.00 74.81 113 ALA A N 1
ATOM 902 C CA . ALA A 1 113 ? -13.073 -1.865 21.477 1.00 74.81 113 ALA A CA 1
ATOM 903 C C . ALA A 1 113 ? -14.280 -1.875 22.453 1.00 74.81 113 ALA A C 1
ATOM 905 O O . ALA A 1 113 ? -14.685 -2.969 22.864 1.00 74.81 113 ALA A O 1
ATOM 906 N N . PRO A 1 114 ? -14.898 -0.729 22.808 1.00 69.38 114 PRO A N 1
ATOM 907 C CA . PRO A 1 114 ? -16.114 -0.685 23.616 1.00 69.38 114 PRO A CA 1
ATOM 908 C C . PRO A 1 114 ? -17.317 -1.330 22.919 1.00 69.38 114 PRO A C 1
ATOM 910 O O . PRO A 1 114 ? -18.042 -2.080 23.561 1.00 69.38 114 PRO A O 1
ATOM 913 N N . ILE A 1 115 ? -17.485 -1.110 21.609 1.00 76.12 115 ILE A N 1
ATOM 914 C CA . ILE A 1 115 ? -18.604 -1.642 20.807 1.00 76.12 115 ILE A CA 1
ATOM 915 C C . ILE A 1 115 ? -18.555 -3.172 20.748 1.00 76.12 115 ILE A C 1
ATOM 917 O O . ILE A 1 115 ? -19.570 -3.843 20.901 1.00 76.12 115 ILE A O 1
ATOM 921 N N . LEU A 1 116 ? -17.360 -3.742 20.574 1.00 70.06 116 LEU A N 1
ATOM 922 C CA . LEU A 1 116 ? -17.177 -5.196 20.536 1.00 70.06 116 LEU A CA 1
ATOM 923 C C . LEU A 1 116 ? -17.281 -5.859 21.913 1.00 70.06 116 LEU A C 1
ATOM 925 O O . LEU A 1 116 ? -17.589 -7.045 21.997 1.00 70.06 116 LEU A O 1
ATOM 929 N N . SER A 1 117 ? -16.979 -5.124 22.985 1.00 69.69 117 SER A N 1
ATOM 930 C CA . SER A 1 117 ? -17.037 -5.650 24.356 1.00 69.69 117 SER A CA 1
ATOM 931 C C . SER A 1 117 ? -18.427 -5.490 24.980 1.00 69.69 117 SER A C 1
ATOM 933 O O . SER A 1 117 ? -18.764 -6.215 25.912 1.00 69.69 117 SER A O 1
ATOM 935 N N . GLN A 1 118 ? -19.216 -4.529 24.494 1.00 72.81 118 GLN A N 1
ATOM 936 C CA . GLN A 1 118 ? -20.549 -4.178 24.978 1.00 72.81 118 GLN A CA 1
ATOM 937 C C . GLN A 1 118 ? -21.431 -3.809 23.769 1.00 72.81 118 GLN A C 1
ATOM 939 O O . GLN A 1 118 ? -21.477 -2.641 23.381 1.00 72.81 118 GLN A O 1
ATOM 944 N N . PRO A 1 119 ? -22.138 -4.781 23.163 1.00 65.44 119 PRO A N 1
ATOM 945 C CA . PRO A 1 119 ? -22.957 -4.551 21.966 1.00 65.44 119 PRO A CA 1
ATOM 946 C C . PRO A 1 119 ? -24.024 -3.462 22.161 1.00 65.44 119 PRO A C 1
ATOM 948 O O . PRO A 1 119 ? -24.339 -2.720 21.234 1.00 65.44 119 PRO A O 1
ATOM 951 N N . ASP A 1 120 ? -24.516 -3.312 23.394 1.00 72.00 120 ASP A N 1
ATOM 952 C CA . ASP A 1 120 ? -25.527 -2.324 23.781 1.00 72.00 120 ASP A CA 1
ATOM 953 C C . ASP A 1 120 ? -24.966 -0.928 24.073 1.00 72.00 120 ASP A C 1
ATOM 955 O O . ASP A 1 120 ? -25.706 -0.031 24.478 1.00 72.00 120 ASP A O 1
ATOM 959 N N . ILE A 1 121 ? -23.668 -0.686 23.871 1.00 70.94 121 ILE A N 1
ATOM 960 C CA . ILE A 1 121 ? -23.075 0.618 24.191 1.00 70.94 121 ILE A CA 1
ATOM 961 C C . ILE A 1 121 ? -23.651 1.742 23.316 1.00 70.94 121 ILE A C 1
ATOM 963 O O . ILE A 1 121 ? -23.808 2.869 23.778 1.00 70.94 121 ILE A O 1
ATOM 967 N N . LEU A 1 122 ? -24.062 1.414 22.087 1.00 71.12 122 LEU A N 1
ATOM 968 C CA . LEU A 1 122 ? -24.774 2.323 21.180 1.00 71.12 122 LEU A CA 1
ATOM 969 C C . LEU A 1 122 ? -26.217 2.589 21.641 1.00 71.12 122 LEU A C 1
ATOM 971 O O . LEU A 1 122 ? -26.830 3.585 21.261 1.00 71.12 122 LEU A O 1
ATOM 975 N N . ASN A 1 123 ? -26.741 1.722 22.510 1.00 74.94 123 ASN A N 1
ATOM 976 C CA . ASN A 1 123 ? -28.078 1.798 23.073 1.00 74.94 123 ASN A CA 1
ATOM 977 C C . ASN A 1 123 ? -28.118 2.564 24.406 1.00 74.94 123 ASN A C 1
ATOM 979 O O . ASN A 1 123 ? -29.176 2.610 25.032 1.00 74.94 123 ASN A O 1
ATOM 983 N N . SER A 1 124 ? -27.045 3.233 24.833 1.00 72.56 124 SER A N 1
ATOM 984 C CA . SER A 1 124 ? -27.061 4.053 26.052 1.00 72.56 124 SER A CA 1
ATOM 985 C C . SER A 1 124 ? -26.483 5.454 25.807 1.00 72.56 124 SER A C 1
ATOM 987 O O . SER A 1 124 ? -25.449 5.575 25.146 1.00 72.56 124 SER A O 1
ATOM 989 N N . PRO A 1 125 ? -27.108 6.521 26.345 1.00 72.25 125 PRO A N 1
ATOM 990 C CA . PRO A 1 125 ? -26.568 7.881 26.269 1.00 72.25 125 PRO A CA 1
ATOM 991 C C . PRO A 1 125 ? -25.136 7.980 26.812 1.00 72.25 1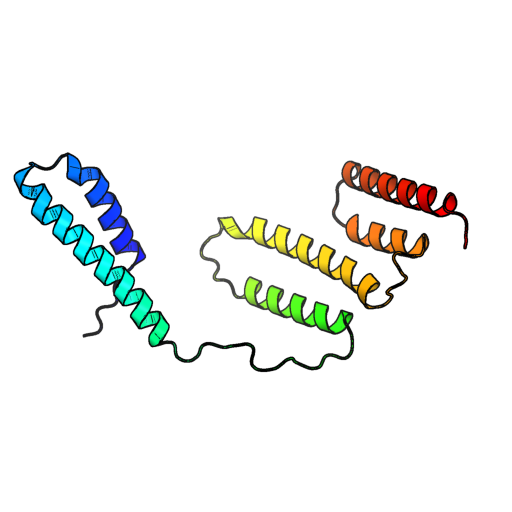25 PRO A C 1
ATOM 993 O O . PRO A 1 125 ? -24.301 8.671 26.232 1.00 72.25 125 PRO A O 1
ATOM 996 N N . ASP A 1 126 ? -24.840 7.239 27.882 1.00 77.00 126 ASP A N 1
ATOM 997 C CA . ASP A 1 126 ? -23.516 7.182 28.508 1.00 77.00 126 ASP A CA 1
ATOM 998 C C . ASP A 1 126 ? -22.488 6.435 27.649 1.00 77.00 126 ASP A C 1
ATOM 1000 O O . ASP A 1 126 ? -21.309 6.790 27.620 1.00 77.00 126 ASP A O 1
ATOM 1004 N N . GLY A 1 127 ? -22.918 5.403 26.922 1.00 75.00 127 GLY A N 1
ATOM 1005 C CA . GLY A 1 127 ? -22.070 4.673 25.987 1.00 75.00 127 GLY A CA 1
ATOM 1006 C C . GLY A 1 127 ? -21.712 5.497 24.751 1.00 75.00 127 GLY A C 1
ATOM 1007 O O . GLY A 1 127 ? -20.553 5.508 24.335 1.00 75.00 127 GLY A O 1
ATOM 1008 N N . LEU A 1 128 ? -22.670 6.267 24.228 1.00 77.25 128 LEU A N 1
ATOM 1009 C CA . LEU A 1 128 ? -22.432 7.227 23.147 1.00 77.25 128 LEU A CA 1
ATOM 1010 C C . LEU A 1 128 ? -21.462 8.337 23.571 1.00 77.25 128 LEU A C 1
ATOM 1012 O O . LEU A 1 128 ? -20.582 8.691 22.791 1.00 77.25 128 LEU A O 1
ATOM 1016 N N . LEU A 1 129 ? -21.568 8.839 24.807 1.00 78.06 129 LEU A N 1
ATOM 1017 C CA . LEU A 1 129 ? -20.624 9.818 25.360 1.00 78.06 129 LEU A CA 1
ATOM 1018 C C . LEU A 1 129 ? -19.203 9.253 25.489 1.00 78.06 129 LEU A C 1
ATOM 1020 O O . LEU A 1 129 ? -18.248 9.905 25.086 1.00 78.06 129 LEU A O 1
ATOM 1024 N N . LYS A 1 130 ? -19.042 8.008 25.945 1.00 76.81 130 LYS A N 1
ATOM 1025 C CA . LYS A 1 130 ? -17.715 7.369 26.005 1.00 76.81 130 LYS A CA 1
ATOM 1026 C C . LYS A 1 130 ? -17.074 7.194 24.627 1.00 76.81 130 LYS A C 1
ATOM 1028 O O . LYS A 1 130 ? -15.862 7.338 24.493 1.00 76.81 130 LYS A O 1
ATOM 1033 N N . LEU A 1 131 ? -17.865 6.885 23.597 1.00 77.56 131 LEU A N 1
ATOM 1034 C CA . LEU A 1 131 ? -17.375 6.831 22.214 1.00 77.56 131 LEU A CA 1
ATOM 1035 C C . LEU A 1 131 ? -17.013 8.223 21.690 1.00 77.56 131 LEU A C 1
ATOM 1037 O O . LEU A 1 131 ? -16.033 8.370 20.963 1.00 77.56 131 LEU A O 1
ATOM 1041 N N . ALA A 1 132 ? -17.780 9.235 22.090 1.00 76.69 132 ALA A N 1
ATOM 1042 C CA . ALA A 1 132 ? -17.509 10.633 21.799 1.00 76.69 132 ALA A CA 1
ATOM 1043 C C . ALA A 1 132 ? -16.142 11.061 22.314 1.00 76.69 132 ALA A C 1
ATOM 1045 O O . ALA A 1 132 ? -15.343 11.569 21.537 1.00 76.69 132 ALA A O 1
ATOM 1046 N N . ASP A 1 133 ? -15.865 10.793 23.589 1.00 77.44 133 ASP A N 1
ATOM 1047 C CA . ASP A 1 133 ? -14.618 11.180 24.244 1.00 77.44 133 ASP A CA 1
ATOM 1048 C C . ASP A 1 133 ? -13.408 10.570 23.524 1.00 77.44 133 ASP A C 1
ATOM 1050 O O . ASP A 1 133 ? -12.437 11.266 23.234 1.00 77.44 133 ASP A O 1
ATOM 1054 N N . ILE A 1 134 ? -13.503 9.294 23.132 1.00 76.12 134 ILE A N 1
ATOM 1055 C CA . ILE A 1 134 ? -12.452 8.600 22.373 1.00 76.12 134 ILE A CA 1
ATOM 1056 C C . ILE A 1 134 ? -12.273 9.217 20.977 1.00 76.12 134 ILE A C 1
ATOM 1058 O O . ILE A 1 134 ? -11.149 9.365 20.506 1.00 76.12 134 ILE A O 1
ATOM 1062 N N . LEU A 1 135 ? -13.362 9.587 20.298 1.00 77.25 135 LEU A N 1
ATOM 1063 C CA . LEU A 1 135 ? -13.322 10.171 18.951 1.00 77.25 135 LEU A CA 1
ATOM 1064 C C . LEU A 1 135 ? -12.972 11.668 18.935 1.00 77.25 135 LEU A C 1
ATOM 1066 O O . LEU A 1 135 ? -12.608 12.190 17.877 1.00 77.25 135 LEU A O 1
ATOM 1070 N N . MET A 1 136 ? -13.125 12.360 20.064 1.00 78.06 136 MET A N 1
ATOM 1071 C CA . MET A 1 136 ? -12.761 13.766 20.270 1.00 78.06 136 MET A CA 1
ATOM 1072 C C . MET A 1 136 ? -11.300 13.940 20.680 1.00 78.06 136 MET A C 1
ATOM 1074 O O . MET A 1 136 ? -10.759 15.042 20.537 1.00 78.06 136 MET A O 1
ATOM 1078 N N .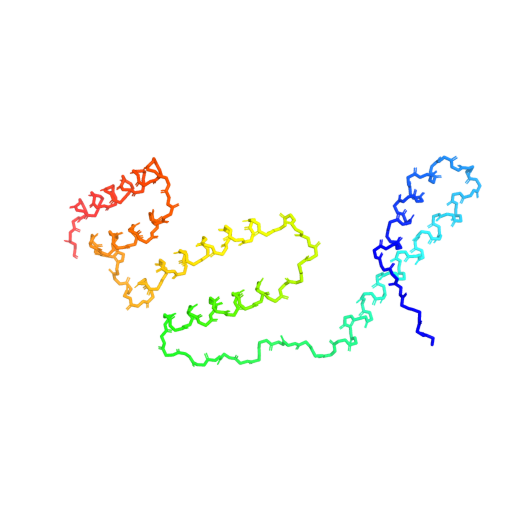 ASP A 1 137 ? -10.658 12.876 21.162 1.00 73.88 137 ASP A N 1
ATOM 1079 C CA . ASP A 1 137 ? -9.247 12.894 21.518 1.00 73.88 137 ASP A CA 1
ATOM 1080 C C . ASP A 1 137 ? -8.376 13.237 20.292 1.00 73.88 137 ASP A C 1
ATOM 1082 O O . ASP A 1 137 ? -8.511 12.660 19.210 1.00 73.88 137 ASP A O 1
ATOM 1086 N N . GLY A 1 138 ? -7.523 14.254 20.437 1.00 66.19 138 GLY A N 1
ATOM 1087 C CA . GLY A 1 138 ? -6.675 14.779 19.358 1.00 66.19 138 GLY A CA 1
ATOM 1088 C C . GLY A 1 138 ? -7.361 15.648 18.287 1.00 66.19 138 GLY A C 1
ATOM 1089 O O . GLY A 1 138 ? -6.697 16.017 17.316 1.00 66.19 138 GLY A O 1
ATOM 1090 N N . LYS A 1 139 ? -8.650 15.998 18.431 1.00 74.44 139 LYS A N 1
ATOM 1091 C CA . LYS A 1 139 ? -9.370 16.893 17.497 1.00 74.44 139 LYS A CA 1
ATOM 1092 C C . LYS A 1 139 ? -9.333 18.367 17.905 1.00 74.44 139 LYS A C 1
ATOM 1094 O O . LYS A 1 139 ? -9.138 18.700 19.075 1.00 74.44 139 LYS A O 1
ATOM 1099 N N . THR A 1 140 ? -9.549 19.251 16.932 1.00 77.06 140 THR A N 1
ATOM 1100 C CA . THR A 1 140 ? -9.682 20.699 17.175 1.00 77.06 140 THR A CA 1
ATOM 1101 C C . THR A 1 140 ? -11.028 21.035 17.822 1.00 77.06 140 THR A C 1
ATOM 1103 O O . THR A 1 140 ? -11.999 20.297 17.652 1.00 77.06 140 THR A O 1
ATOM 1106 N N . ASP A 1 141 ? -11.113 22.154 18.544 1.00 78.06 141 ASP A N 1
ATOM 1107 C CA . ASP A 1 141 ? -12.319 22.522 19.305 1.00 78.06 141 ASP A CA 1
ATOM 1108 C C . ASP A 1 141 ? -13.577 22.611 18.419 1.00 78.06 141 ASP A C 1
ATOM 1110 O O . ASP A 1 141 ? -14.609 22.034 18.749 1.00 78.06 141 ASP A O 1
ATOM 1114 N N . GLY A 1 142 ? -13.466 23.174 17.209 1.00 78.75 142 GLY A N 1
ATOM 1115 C CA . GLY A 1 142 ? -14.591 23.235 16.265 1.00 78.75 142 GLY A CA 1
ATOM 1116 C C . GLY A 1 142 ? -15.028 21.880 15.684 1.00 78.75 142 GLY A C 1
ATOM 1117 O O . GLY A 1 142 ? -16.152 21.745 15.199 1.00 78.75 142 GLY A O 1
ATOM 1118 N N . GLU A 1 143 ? -14.167 20.862 15.706 1.00 74.81 143 GLU A N 1
ATOM 1119 C CA . GLU A 1 143 ? -14.544 19.493 15.332 1.00 74.81 143 GLU A CA 1
ATOM 1120 C C . GLU A 1 143 ? -15.192 18.745 16.497 1.00 74.81 143 GLU A C 1
ATOM 1122 O O . GLU A 1 143 ? -16.065 17.909 16.258 1.00 74.81 143 GLU A O 1
ATOM 1127 N N . LYS A 1 144 ? -14.786 19.046 17.737 1.00 80.44 144 LYS A N 1
ATOM 1128 C CA . LYS A 1 144 ? -15.391 18.491 18.954 1.00 80.44 144 LYS A CA 1
ATOM 1129 C C . LYS A 1 144 ? -16.831 18.964 19.119 1.00 80.44 144 LYS A C 1
ATOM 1131 O O . LYS A 1 144 ? -17.703 18.129 19.350 1.00 80.44 144 LYS A O 1
ATOM 1136 N N . ASP A 1 145 ? -17.089 20.251 18.891 1.00 81.19 145 ASP A N 1
ATOM 1137 C CA . ASP A 1 145 ? -18.431 20.840 18.992 1.00 81.19 145 ASP A CA 1
ATOM 1138 C C . ASP A 1 145 ? -19.424 20.175 18.029 1.00 81.19 145 ASP A C 1
ATOM 1140 O O . ASP A 1 145 ? -20.501 19.743 18.429 1.00 81.19 145 ASP A O 1
ATOM 1144 N N . LYS A 1 146 ? -19.023 19.961 16.770 1.00 80.25 146 LYS A N 1
ATOM 1145 C CA . LYS A 1 146 ? -19.861 19.250 15.786 1.00 80.25 146 LYS A CA 1
ATOM 1146 C C . LYS A 1 146 ? -20.180 17.817 16.206 1.00 80.25 146 LYS A C 1
ATOM 1148 O O . LYS A 1 146 ? -21.261 17.310 15.921 1.00 80.25 146 LYS A O 1
ATOM 1153 N N . LEU A 1 147 ? -19.222 17.146 16.840 1.00 79.38 147 LEU A N 1
ATOM 1154 C CA . LEU A 1 147 ? -19.374 15.768 17.298 1.00 79.38 147 LEU A CA 1
ATOM 1155 C C . LEU A 1 147 ? -20.334 15.706 18.499 1.00 79.38 147 LEU A C 1
ATOM 1157 O O . LEU A 1 147 ? -21.215 14.848 18.525 1.00 79.38 147 LEU A O 1
ATOM 1161 N N . LEU A 1 148 ? -20.221 16.660 19.430 1.00 81.12 148 LEU A N 1
ATOM 1162 C CA . LEU A 1 148 ? -21.161 16.874 20.536 1.00 81.12 148 LEU A CA 1
ATOM 1163 C C . LEU A 1 148 ? -22.583 17.130 20.027 1.00 81.12 148 LEU A C 1
ATOM 1165 O O . LEU A 1 148 ? -23.523 16.493 20.502 1.00 81.12 148 LEU A O 1
ATOM 1169 N N . ASP A 1 149 ? -22.738 17.995 19.027 1.00 80.12 149 ASP A N 1
ATOM 1170 C CA . ASP A 1 149 ? -24.039 18.316 18.436 1.00 80.12 149 ASP A CA 1
ATOM 1171 C C . ASP A 1 149 ? -24.705 17.086 17.812 1.00 80.12 149 ASP A C 1
ATOM 1173 O O . ASP A 1 149 ? -25.883 16.824 18.058 1.00 80.12 149 ASP A O 1
ATOM 1177 N N . MET A 1 150 ? -23.949 16.273 17.066 1.00 79.81 150 MET A N 1
ATOM 1178 C CA . MET A 1 150 ? -24.458 15.018 16.500 1.00 79.81 150 MET A CA 1
ATOM 1179 C C . MET A 1 150 ? -24.932 14.045 17.586 1.00 79.81 150 MET A C 1
ATOM 1181 O O . MET A 1 150 ? -25.971 13.403 17.436 1.00 79.81 150 MET A O 1
ATOM 1185 N N . ILE A 1 151 ? -24.199 13.941 18.696 1.00 78.50 151 ILE A N 1
ATOM 1186 C CA . ILE A 1 151 ? -24.578 13.074 19.819 1.00 78.50 151 ILE A CA 1
ATOM 1187 C C . ILE A 1 151 ? -25.829 13.597 20.517 1.00 78.50 151 ILE A C 1
ATOM 1189 O O . ILE A 1 1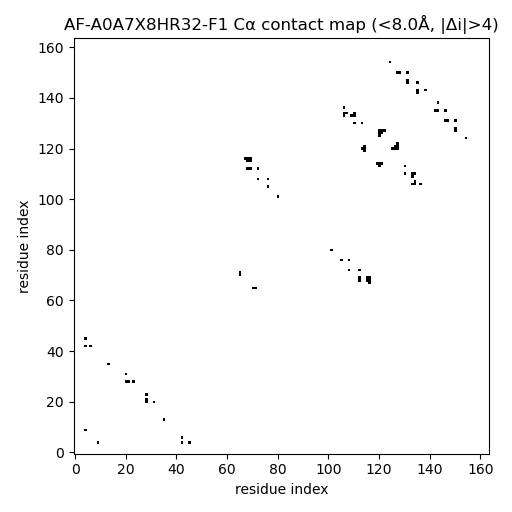51 ? -26.702 12.809 20.876 1.00 78.50 151 ILE A O 1
ATOM 1193 N N . ASN A 1 152 ? -25.947 14.912 20.686 1.00 79.44 152 ASN A N 1
ATOM 1194 C CA . ASN A 1 152 ? -27.131 15.529 21.271 1.00 79.44 152 ASN A CA 1
ATOM 1195 C C . ASN A 1 152 ? -28.372 15.317 20.390 1.00 79.44 152 ASN A C 1
ATOM 1197 O O . ASN A 1 152 ? -29.431 14.990 20.919 1.00 79.44 152 ASN A O 1
ATOM 1201 N N . MET A 1 153 ? -28.237 15.384 19.061 1.00 78.56 153 MET A N 1
ATOM 1202 C CA . MET A 1 153 ? -29.325 15.027 18.139 1.00 78.56 153 MET A CA 1
ATOM 1203 C C . MET A 1 153 ? -29.727 13.551 18.257 1.00 78.56 153 MET A C 1
ATOM 1205 O O . MET A 1 153 ? -30.914 13.241 18.293 1.00 78.56 153 MET A O 1
ATOM 1209 N N . LEU A 1 154 ? -28.761 12.631 18.360 1.00 76.06 154 LEU A N 1
ATOM 1210 C CA . LEU A 1 154 ? -29.047 11.201 18.544 1.00 76.06 154 LEU A CA 1
ATOM 1211 C C . LEU A 1 154 ? -29.759 10.914 19.872 1.00 76.06 154 LEU A C 1
ATOM 1213 O O . LEU A 1 154 ? -30.644 10.060 19.911 1.00 76.06 154 LEU A O 1
ATOM 1217 N N . LYS A 1 155 ? -29.406 11.635 20.945 1.00 70.69 155 LYS A N 1
ATOM 1218 C CA . LYS A 1 155 ? -30.122 11.570 22.229 1.00 70.69 155 LYS A CA 1
ATOM 1219 C C . LYS A 1 155 ? -31.571 12.030 22.077 1.00 70.69 155 LYS A C 1
ATOM 1221 O O . LYS A 1 155 ? -32.466 11.305 22.486 1.00 70.69 155 LYS A O 1
ATOM 1226 N N . MET A 1 156 ? -31.800 13.165 21.413 1.00 73.69 156 MET A N 1
ATOM 1227 C CA . MET A 1 156 ? -33.147 13.702 21.180 1.00 73.69 156 MET A CA 1
ATOM 1228 C C . MET A 1 156 ? -34.034 12.745 20.375 1.00 73.69 156 MET A C 1
ATOM 1230 O O . MET A 1 156 ? -35.154 12.466 20.785 1.00 73.69 156 MET A O 1
ATOM 1234 N N . ILE A 1 157 ? -33.519 12.177 19.279 1.00 74.00 157 ILE A N 1
ATOM 1235 C CA . ILE A 1 157 ? -34.261 11.206 18.452 1.00 74.00 157 ILE A CA 1
ATOM 1236 C C . ILE A 1 157 ? -34.667 9.982 19.277 1.00 74.00 157 ILE A C 1
ATOM 1238 O O . ILE A 1 157 ? -35.751 9.426 19.100 1.00 74.00 157 ILE A O 1
ATOM 1242 N N . LYS A 1 158 ? -33.791 9.550 20.183 1.00 63.06 158 LYS A N 1
ATOM 1243 C CA . LYS A 1 158 ? -34.025 8.377 21.014 1.00 63.06 158 LYS A CA 1
ATOM 1244 C C . LYS A 1 158 ? -35.002 8.640 22.157 1.00 63.06 158 LYS A C 1
ATOM 1246 O O . LYS A 1 158 ? -35.841 7.787 22.415 1.00 63.06 158 LYS A O 1
ATOM 1251 N N . ASP A 1 159 ? -34.912 9.796 22.802 1.00 64.69 159 ASP A N 1
ATOM 1252 C CA . ASP A 1 159 ? -35.835 10.189 23.870 1.00 64.69 159 ASP A CA 1
ATOM 1253 C C . ASP A 1 159 ? -37.254 10.465 23.327 1.00 64.69 159 ASP A C 1
ATOM 1255 O O . ASP A 1 159 ? -38.235 10.308 24.051 1.00 64.69 159 ASP A O 1
ATOM 1259 N N . GLU A 1 160 ? -37.382 10.813 22.040 1.00 56.25 160 GLU A N 1
ATOM 1260 C CA . GLU A 1 160 ? -38.666 10.959 21.332 1.00 56.25 160 GLU A CA 1
ATOM 1261 C C . GLU A 1 160 ? -39.188 9.651 20.703 1.00 56.25 160 GLU A C 1
ATOM 1263 O O . GLU A 1 160 ? -40.321 9.608 20.218 1.00 56.25 160 GLU A O 1
ATOM 1268 N N . SER A 1 161 ? -38.403 8.568 20.726 1.00 47.59 161 SER A N 1
ATOM 1269 C CA . SER A 1 161 ? -38.854 7.239 20.299 1.00 47.59 161 SER A CA 1
ATOM 1270 C C . SER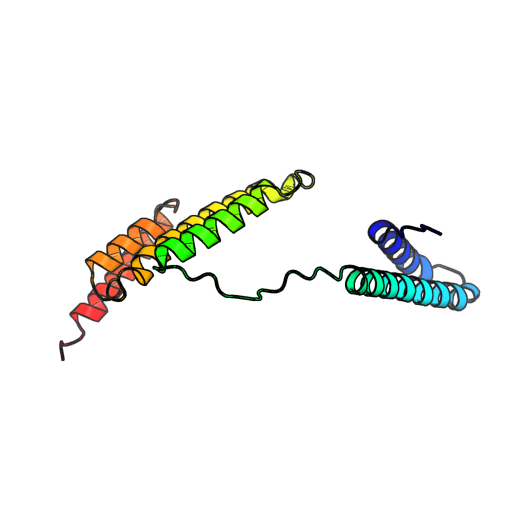 A 1 161 ? -39.646 6.592 21.444 1.00 47.59 161 SER A C 1
ATOM 1272 O O . SER A 1 161 ? -39.052 6.314 22.488 1.00 47.59 161 SER A O 1
ATOM 1274 N N . PRO A 1 162 ? -40.962 6.333 21.315 1.00 44.97 162 PRO A N 1
ATOM 1275 C CA . PRO A 1 162 ? -41.711 5.681 22.378 1.00 44.97 162 PRO A CA 1
ATOM 1276 C C . PRO A 1 162 ? -41.133 4.285 22.619 1.00 44.97 162 PRO A C 1
ATOM 1278 O O . PRO A 1 162 ? -40.909 3.519 21.684 1.00 44.97 162 PRO A O 1
ATOM 1281 N N . SER A 1 163 ? -40.879 3.980 23.888 1.00 47.53 163 SER A N 1
ATOM 1282 C CA . SER A 1 163 ? -40.588 2.635 24.370 1.00 47.53 163 SER A CA 1
ATOM 1283 C C . SER A 1 163 ? -41.743 1.698 24.001 1.00 47.53 163 SER A C 1
ATOM 1285 O O . SER A 1 163 ? -42.824 1.822 24.584 1.00 47.53 163 SER A O 1
ATOM 1287 N N . GLU A 1 164 ? -41.511 0.795 23.048 1.00 36.94 164 GLU A N 1
ATOM 1288 C CA . GLU A 1 164 ? -42.262 -0.462 22.906 1.00 36.94 164 GLU A CA 1
ATOM 1289 C C . GLU A 1 164 ? -41.619 -1.565 23.751 1.00 36.94 164 GLU A C 1
ATOM 1291 O O . GLU A 1 164 ? -40.367 -1.661 23.757 1.00 36.94 164 GLU A O 1
#

Sequence (164 aa):
MKGNIDIPITLNKIRVVKRIGPYFPREFHPILNKSLVITERIIRAHGMIEFVKHQDMEYISESIPIENGKQRLNHISNAIEDELQQGDIGDIGMTLETVLKINRLKTMLAALAPILSQPDILNSPDGLLKLADILMDGKTDGEKDKLLDMINMLKMIKDESPSE